Protein AF-A0A351J7L7-F1 (afdb_monomer)

Sequence (108 aa):
EERPIISAVFHNRLRLKRPLESCATVQYALGYHKPKLTYDDLEINSPYNTYRNAGLPPAPIANPGLDSILAALYPAEVDYLYFVAKSDGSHVFTKTYNDHLRAQRNLK

Secondary structure (DSSP, 8-state):
--HHHHHHHHHHHHHTT-----HHHHHHHHSS--SS--HHHHT---TT-TTTS-S--SS-SS---HHHHHHHHS--S----EEEE-TTS-EEEESSHHHHHHHHHHT-

Solvent-accessible surface area (backbone atoms only — not comparable to full-atom values): 6492 Å² total; per-residue (Å²): 131,64,54,22,52,56,32,16,23,50,53,49,26,48,76,68,65,34,49,62,60,42,66,68,36,36,44,48,64,68,76,54,92,66,99,69,85,53,75,73,58,65,65,54,93,48,80,37,19,18,69,80,37,64,51,79,48,92,61,82,86,69,88,76,53,70,69,56,51,50,13,67,77,53,44,42,98,58,80,34,60,42,71,47,79,47,96,87,74,51,70,53,76,23,66,47,71,71,54,41,56,50,52,56,60,77,74,106

Mean predicted aligned error: 2.82 Å

pLDDT: mean 96.06, std 4.12, range [62.5, 98.56]

Nearest PDB structures (foldseek):
  4iiw-assembly1_A-5  TM=9.750E-01  e=2.172E-10  Listeria monocytogenes EGD-e
  4iiw-assembly1_B  TM=9.750E-01  e=2.617E-10  Listeria monocytogenes EGD-e
  2r1f-assembly1_A  TM=9.394E-01  e=2.297E-08  Escherichia coli K-12
  8yoa-assembly1_A  TM=9.140E-01  e=2.760E-07  Mycobacteroides abscessus
  9gc3-assembly1_A  TM=3.335E-01  e=3.062E+00  Saccharomyces cerevisiae

Foldseek 3Di:
DCLLVLLLLQVLCLVVQHQPQDPLLLCLVVVDHDPDDDPVSLVDPDQSNSVVDTDHRPDDSDDDDPVNVVSNVRHDPDQFNDWDAAPVRDIDTDNDPVVVVVVVVVRD

Radius of gyration: 13.99 Å; Cα contacts (8 Å, |Δi|>4): 151; chains: 1; bounding box: 30×33×32 Å

Structure (mmCIF, N/CA/C/O backbone):
data_AF-A0A351J7L7-F1
#
_entry.id   AF-A0A351J7L7-F1
#
loop_
_atom_site.group_PDB
_atom_site.id
_atom_site.type_symbol
_atom_site.label_atom_id
_atom_site.label_alt_id
_atom_site.label_comp_id
_atom_site.label_asym_id
_atom_site.label_entity_id
_atom_site.label_seq_id
_atom_site.pdbx_PDB_ins_code
_atom_site.Cartn_x
_atom_site.Cartn_y
_atom_site.Cartn_z
_atom_site.occupancy
_atom_site.B_iso_or_equiv
_atom_site.auth_seq_id
_atom_site.auth_comp_id
_atom_site.auth_asym_id
_atom_site.auth_atom_id
_atom_site.pdbx_PDB_model_num
ATOM 1 N N . GLU A 1 1 ? 4.258 -7.223 13.086 1.00 85.88 1 GLU A N 1
ATOM 2 C CA . GLU A 1 1 ? 2.990 -6.995 13.811 1.00 85.88 1 GLU A CA 1
ATOM 3 C C . GLU A 1 1 ? 1.940 -6.275 12.967 1.00 85.88 1 GLU A C 1
ATOM 5 O O . GLU A 1 1 ? 0.837 -6.779 12.868 1.00 85.88 1 GLU A O 1
ATOM 10 N N . GLU A 1 2 ? 2.260 -5.182 12.264 1.00 96.75 2 GLU A N 1
ATOM 11 C CA . GLU A 1 2 ? 1.260 -4.412 11.488 1.00 96.75 2 GLU A CA 1
ATOM 12 C C . GLU A 1 2 ? 0.801 -5.049 10.154 1.00 96.75 2 GLU A C 1
ATOM 14 O O . GLU A 1 2 ? -0.142 -4.562 9.529 1.00 96.75 2 GLU A O 1
ATOM 19 N N . ARG A 1 3 ? 1.431 -6.145 9.693 1.00 97.25 3 ARG A N 1
ATOM 20 C CA . ARG A 1 3 ? 1.132 -6.770 8.384 1.00 97.25 3 ARG A CA 1
ATOM 21 C C . ARG A 1 3 ? -0.350 -7.143 8.197 1.00 97.25 3 ARG A C 1
ATOM 23 O O . ARG A 1 3 ? -0.870 -6.826 7.129 1.00 97.25 3 ARG A O 1
ATOM 30 N N . PRO A 1 4 ? -1.060 -7.739 9.179 1.00 98.38 4 PRO A N 1
ATOM 31 C CA . PRO A 1 4 ? -2.492 -8.017 9.041 1.00 98.38 4 PRO A CA 1
ATOM 32 C C . PRO A 1 4 ? -3.344 -6.748 8.883 1.00 98.38 4 PRO A C 1
ATOM 34 O O . PRO A 1 4 ? -4.340 -6.774 8.166 1.00 98.38 4 PRO A O 1
ATOM 37 N N . ILE A 1 5 ? -2.942 -5.624 9.490 1.00 98.44 5 ILE A N 1
ATOM 38 C CA . ILE A 1 5 ? -3.638 -4.330 9.374 1.00 98.44 5 ILE A CA 1
ATOM 39 C C . ILE A 1 5 ?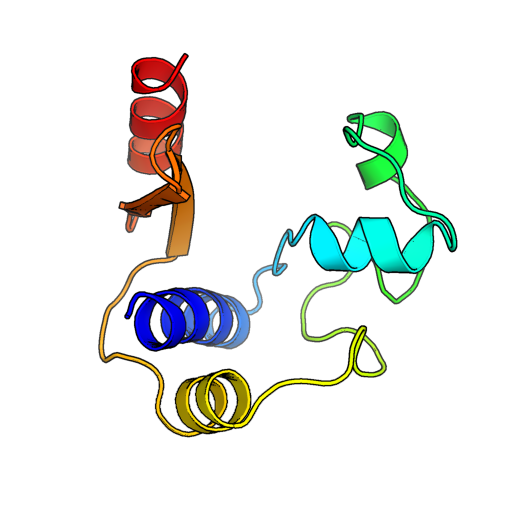 -3.396 -3.714 7.989 1.00 98.44 5 ILE A C 1
ATOM 41 O O . ILE A 1 5 ? -4.332 -3.252 7.341 1.00 98.44 5 ILE A O 1
ATOM 45 N N . 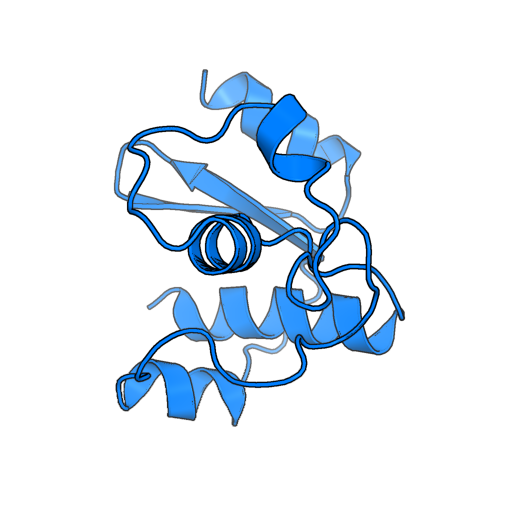ILE A 1 6 ? -2.155 -3.757 7.491 1.00 97.94 6 ILE A N 1
ATOM 46 C CA . ILE A 1 6 ? -1.821 -3.324 6.123 1.00 97.94 6 ILE A CA 1
ATOM 47 C C . ILE A 1 6 ? -2.579 -4.174 5.094 1.00 97.94 6 ILE A C 1
ATOM 49 O O . ILE A 1 6 ? -3.152 -3.634 4.147 1.00 97.94 6 ILE A O 1
ATOM 53 N N . SER A 1 7 ? -2.632 -5.492 5.303 1.00 98.44 7 SER A N 1
ATOM 54 C CA . SER A 1 7 ? -3.425 -6.406 4.477 1.00 98.44 7 SER A CA 1
ATOM 55 C C . SER A 1 7 ? -4.901 -6.002 4.465 1.00 98.44 7 SER A C 1
ATOM 57 O O . SER A 1 7 ? -5.482 -5.822 3.393 1.00 98.44 7 SER A O 1
ATOM 59 N N . ALA A 1 8 ? -5.483 -5.726 5.637 1.00 98.56 8 ALA A N 1
ATOM 60 C CA . ALA A 1 8 ? -6.860 -5.254 5.751 1.00 98.56 8 ALA A CA 1
ATOM 61 C C . ALA A 1 8 ? -7.118 -3.977 4.935 1.00 98.56 8 ALA A C 1
ATOM 63 O O . ALA A 1 8 ? -8.121 -3.902 4.228 1.00 98.56 8 ALA A O 1
ATOM 64 N N . VAL A 1 9 ? -6.195 -3.004 4.940 1.00 98.56 9 VAL A N 1
ATOM 65 C CA . VAL A 1 9 ? -6.319 -1.787 4.115 1.00 98.56 9 VAL A CA 1
ATOM 66 C C . VAL A 1 9 ? -6.435 -2.122 2.626 1.00 98.56 9 VAL A C 1
ATOM 68 O O . VAL A 1 9 ? -7.322 -1.595 1.946 1.00 98.56 9 VAL A O 1
ATOM 71 N N . PHE A 1 10 ? -5.581 -3.008 2.108 1.00 98.38 10 PHE A N 1
ATOM 72 C CA . PHE A 1 10 ? -5.641 -3.403 0.699 1.00 98.38 10 PHE A CA 1
ATOM 73 C C . PHE A 1 10 ? -6.909 -4.201 0.378 1.00 98.38 10 PHE A C 1
ATOM 75 O O . PHE A 1 10 ? -7.575 -3.892 -0.610 1.00 98.38 10 PHE A O 1
ATOM 82 N N . HIS A 1 11 ? -7.313 -5.148 1.229 1.00 98.56 11 HIS A N 1
ATOM 83 C CA . HIS A 1 11 ? -8.571 -5.887 1.065 1.00 98.56 11 HIS A CA 1
ATOM 84 C C . HIS A 1 11 ? -9.792 -4.955 1.062 1.00 98.56 11 HIS A C 1
ATOM 86 O O . HIS A 1 11 ? -10.668 -5.071 0.201 1.00 98.56 11 HIS A O 1
ATOM 92 N N . ASN A 1 12 ? -9.834 -3.984 1.976 1.00 98.44 12 ASN A N 1
ATOM 93 C CA . ASN A 1 12 ? -10.907 -2.997 2.049 1.00 98.44 12 ASN A CA 1
ATOM 94 C C . ASN A 1 12 ? -10.975 -2.141 0.779 1.00 98.44 12 ASN A C 1
ATOM 96 O O . ASN A 1 12 ? -12.061 -1.926 0.239 1.00 98.44 12 ASN A O 1
ATOM 100 N N . ARG A 1 13 ? -9.826 -1.683 0.265 1.00 98.25 13 ARG A N 1
ATOM 101 C CA . ARG A 1 13 ? -9.761 -0.932 -0.998 1.00 98.25 13 ARG A CA 1
ATOM 102 C C . ARG A 1 13 ? -10.217 -1.767 -2.191 1.00 98.25 13 ARG A C 1
ATOM 104 O O . ARG A 1 13 ? -11.021 -1.274 -2.981 1.00 98.25 13 ARG A O 1
ATOM 111 N N . LEU A 1 14 ? -9.778 -3.025 -2.285 1.00 98.12 14 LEU A N 1
ATOM 112 C CA . LEU A 1 14 ? -10.200 -3.957 -3.336 1.00 98.12 14 LEU A CA 1
ATOM 113 C C . LEU A 1 14 ? -11.717 -4.168 -3.325 1.00 98.12 14 LEU A C 1
ATOM 115 O O . LEU A 1 14 ? -12.356 -4.054 -4.370 1.00 98.12 14 LEU A O 1
ATOM 119 N N . ARG A 1 15 ? -12.311 -4.393 -2.146 1.00 97.75 15 ARG A N 1
ATOM 120 C CA . ARG A 1 15 ? -13.768 -4.543 -1.987 1.00 97.75 15 ARG A CA 1
ATOM 121 C C . ARG A 1 15 ? -14.535 -3.306 -2.463 1.00 97.75 15 ARG A C 1
ATOM 123 O O . ARG A 1 15 ? -15.610 -3.436 -3.039 1.00 97.75 15 ARG A O 1
ATOM 130 N N . LEU A 1 16 ? -13.968 -2.117 -2.262 1.00 96.94 16 LEU A N 1
ATOM 131 C CA . LEU A 1 16 ? -14.529 -0.843 -2.720 1.00 96.94 16 LEU A CA 1
ATOM 132 C C . LEU A 1 16 ? -14.149 -0.480 -4.167 1.00 96.94 16 LEU A C 1
ATOM 134 O O . LEU A 1 16 ? -14.459 0.625 -4.606 1.00 96.94 16 LEU A O 1
ATOM 138 N N . LYS A 1 17 ? -13.464 -1.369 -4.905 1.00 96.12 17 LYS A N 1
ATOM 139 C CA . LYS A 1 17 ? -12.936 -1.115 -6.259 1.00 96.12 17 LYS A CA 1
ATOM 140 C C . LYS A 1 17 ? -12.076 0.155 -6.347 1.00 96.12 17 LYS A C 1
ATOM 142 O O . LYS A 1 17 ? -12.053 0.830 -7.373 1.00 96.12 17 LYS A O 1
ATOM 147 N N . ARG A 1 18 ? -11.367 0.491 -5.266 1.00 95.31 18 ARG A N 1
ATOM 148 C CA . ARG A 1 18 ? -10.443 1.630 -5.224 1.00 95.31 18 ARG A CA 1
ATOM 149 C C . ARG A 1 18 ? -9.031 1.197 -5.633 1.00 95.31 18 ARG A C 1
ATOM 151 O O . ARG A 1 18 ? -8.634 0.077 -5.303 1.00 95.31 18 ARG A O 1
ATOM 158 N N . PRO A 1 19 ? -8.255 2.070 -6.299 1.00 97.12 19 PRO A N 1
ATOM 159 C CA . PRO A 1 19 ? -6.838 1.822 -6.549 1.00 97.12 19 PRO A CA 1
ATOM 160 C C . PRO A 1 19 ? -6.059 1.581 -5.245 1.00 97.12 19 PRO A C 1
ATOM 162 O O . PRO A 1 19 ? -6.393 2.129 -4.186 1.00 97.12 19 PRO A O 1
ATOM 165 N N . LEU A 1 20 ? -5.023 0.739 -5.307 1.00 97.88 20 LEU A N 1
ATOM 166 C CA . LEU A 1 20 ? -4.218 0.404 -4.125 1.00 97.88 20 LEU A CA 1
ATOM 167 C C . LEU A 1 20 ? -3.216 1.502 -3.775 1.00 97.88 20 LEU A C 1
ATOM 169 O O . LEU A 1 20 ? -2.865 1.616 -2.605 1.00 97.88 20 LEU A O 1
ATOM 173 N N . GLU A 1 21 ? -2.798 2.303 -4.762 1.00 97.06 21 GLU A N 1
ATOM 174 C CA . GLU A 1 21 ? -1.900 3.456 -4.589 1.00 97.06 21 GLU A CA 1
ATOM 175 C C . GLU A 1 21 ? -0.606 3.082 -3.845 1.00 97.06 21 GLU A C 1
ATOM 177 O O . GLU A 1 21 ? -0.132 3.787 -2.956 1.00 97.06 21 GLU A O 1
ATOM 182 N N . SER A 1 22 ? -0.028 1.926 -4.184 1.00 96.62 22 SER A N 1
ATOM 183 C CA . SER A 1 22 ? 1.165 1.419 -3.510 1.00 96.62 22 SER 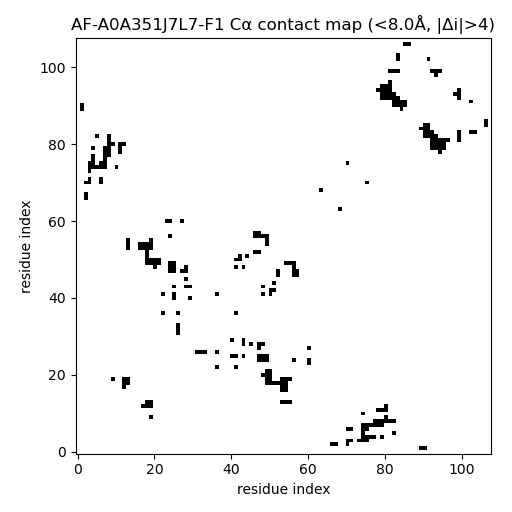A CA 1
ATOM 184 C C . SER A 1 22 ? 2.435 1.818 -4.257 1.00 96.62 22 SER A C 1
ATOM 186 O O . SER A 1 22 ? 2.706 1.338 -5.363 1.00 96.62 22 SER A O 1
ATOM 188 N N . CYS A 1 23 ? 3.271 2.632 -3.608 1.00 94.81 23 CYS A N 1
ATOM 189 C CA . CYS A 1 23 ? 4.599 3.019 -4.096 1.00 94.81 23 CYS A CA 1
ATOM 190 C C . CYS A 1 23 ? 5.481 1.813 -4.454 1.00 94.81 23 CYS A C 1
ATOM 192 O O . CYS A 1 23 ? 6.257 1.885 -5.401 1.00 94.81 23 CYS A O 1
ATOM 194 N N . ALA A 1 24 ? 5.336 0.681 -3.754 1.00 95.50 24 ALA A N 1
ATOM 195 C CA . ALA A 1 24 ? 6.113 -0.528 -4.039 1.00 95.50 24 ALA A CA 1
ATOM 196 C C . ALA A 1 24 ? 5.842 -1.076 -5.452 1.00 95.50 24 ALA A C 1
ATOM 198 O O . ALA A 1 24 ? 6.746 -1.581 -6.112 1.00 95.50 24 ALA A O 1
ATOM 199 N N . THR A 1 25 ? 4.610 -0.928 -5.944 1.00 97.81 25 THR A N 1
ATOM 200 C CA . THR A 1 25 ? 4.235 -1.383 -7.292 1.00 97.81 25 THR A CA 1
ATOM 201 C C . THR A 1 25 ? 4.785 -0.468 -8.389 1.00 97.81 25 THR A C 1
ATOM 203 O O . THR A 1 25 ? 5.219 -0.952 -9.431 1.00 97.81 25 THR A O 1
ATOM 206 N N . VAL A 1 26 ? 4.870 0.841 -8.120 1.00 97.88 26 VAL A N 1
ATOM 207 C CA . VAL A 1 26 ? 5.544 1.817 -8.995 1.00 97.88 26 VAL A CA 1
ATOM 208 C C . VAL A 1 26 ? 7.052 1.566 -9.012 1.00 97.88 26 VAL A C 1
ATOM 210 O O . VAL A 1 26 ? 7.653 1.524 -10.080 1.00 97.88 26 VAL A O 1
ATOM 213 N N . GLN A 1 27 ? 7.657 1.313 -7.848 1.00 97.19 27 GLN A N 1
ATOM 214 C CA . GLN A 1 27 ? 9.076 0.973 -7.744 1.00 97.19 27 GLN A CA 1
ATOM 215 C C . GLN A 1 27 ? 9.430 -0.268 -8.571 1.00 97.19 27 GLN A C 1
ATOM 217 O O . GLN A 1 27 ? 10.454 -0.282 -9.248 1.00 97.19 27 GLN A O 1
ATOM 222 N N . TYR A 1 28 ? 8.570 -1.289 -8.540 1.00 97.50 28 TYR A N 1
ATOM 223 C CA . TYR A 1 28 ? 8.717 -2.472 -9.382 1.00 97.50 28 TYR A CA 1
ATOM 224 C C . TYR A 1 28 ? 8.592 -2.129 -10.871 1.00 97.50 28 TYR A C 1
ATOM 226 O O . TYR A 1 28 ? 9.419 -2.558 -11.671 1.00 97.50 28 TYR A O 1
ATOM 234 N N . ALA A 1 29 ? 7.604 -1.307 -11.239 1.00 97.44 29 ALA A N 1
ATOM 235 C CA . ALA A 1 29 ? 7.393 -0.876 -12.619 1.00 97.44 29 ALA A CA 1
ATOM 236 C C . ALA A 1 29 ? 8.580 -0.091 -13.208 1.00 97.44 29 ALA A C 1
ATOM 238 O O . ALA A 1 29 ? 8.803 -0.165 -14.413 1.00 97.44 29 ALA A O 1
ATOM 239 N N . LEU A 1 30 ? 9.345 0.632 -12.380 1.00 97.00 30 LEU A N 1
ATOM 240 C CA . LEU A 1 30 ? 10.556 1.341 -12.810 1.00 97.00 30 LEU A CA 1
ATOM 241 C C . LEU A 1 30 ? 11.718 0.397 -13.161 1.00 97.00 30 LEU A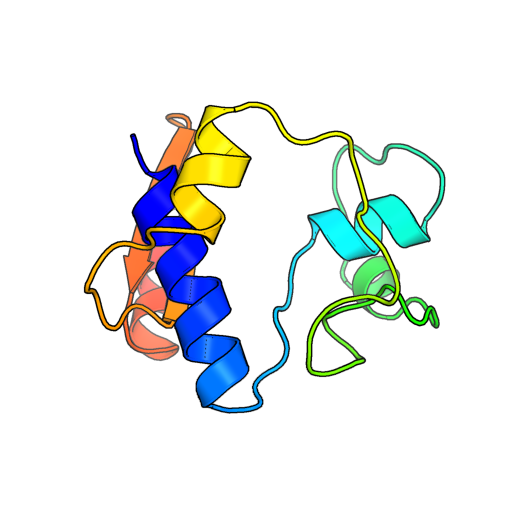 C 1
ATOM 243 O O . LEU A 1 30 ? 12.602 0.786 -13.917 1.00 97.00 30 LEU A O 1
ATOM 247 N N . GLY A 1 31 ? 11.751 -0.824 -12.617 1.00 95.31 31 GLY A N 1
ATOM 248 C CA . GLY A 1 31 ? 12.791 -1.820 -12.911 1.00 95.31 31 GLY A CA 1
ATOM 249 C C . GLY A 1 31 ? 14.160 -1.575 -12.256 1.00 95.31 31 GLY A C 1
ATOM 250 O O . GLY A 1 31 ? 15.065 -2.389 -12.414 1.00 95.31 31 GLY A O 1
ATOM 251 N N . TYR A 1 32 ? 14.328 -0.497 -11.490 1.00 93.75 32 TYR A N 1
ATOM 252 C CA . TYR A 1 32 ? 15.517 -0.223 -10.673 1.00 93.75 32 TYR A CA 1
ATOM 253 C C . TYR A 1 32 ? 15.098 0.327 -9.311 1.00 93.75 32 TYR A C 1
ATOM 255 O O . TYR A 1 32 ? 13.970 0.787 -9.158 1.00 93.75 32 TYR A O 1
ATOM 263 N N . HIS A 1 33 ? 15.984 0.290 -8.312 1.00 92.62 33 HIS A N 1
ATOM 264 C CA . HIS A 1 33 ? 15.698 0.853 -6.992 1.00 92.62 33 HIS A CA 1
ATOM 265 C C . HIS A 1 33 ? 15.984 2.360 -6.959 1.00 92.62 33 HIS A C 1
ATOM 267 O O . HIS A 1 33 ? 17.103 2.795 -7.228 1.00 92.62 33 HIS A O 1
ATOM 273 N N . LYS A 1 34 ? 14.976 3.153 -6.591 1.00 94.00 34 LYS A N 1
ATOM 274 C CA . LYS A 1 34 ? 15.065 4.603 -6.418 1.00 94.00 34 LYS A CA 1
ATOM 275 C C . LYS A 1 34 ? 14.839 4.917 -4.933 1.00 94.00 34 LYS A C 1
ATOM 277 O O . LYS A 1 34 ? 13.805 4.524 -4.404 1.00 94.00 34 LYS A O 1
ATOM 282 N N . PRO A 1 35 ? 15.745 5.644 -4.252 1.00 90.94 35 PRO A N 1
ATOM 283 C CA . PRO A 1 35 ? 15.594 5.930 -2.820 1.00 90.94 35 PRO A CA 1
ATOM 284 C C . PRO A 1 35 ? 14.322 6.712 -2.475 1.00 90.94 35 PRO A C 1
ATOM 286 O O . PRO A 1 35 ? 13.782 6.593 -1.378 1.00 90.94 35 PRO A O 1
ATOM 289 N N . LYS A 1 36 ? 13.852 7.543 -3.411 1.00 92.00 36 LYS A N 1
ATOM 290 C CA . LYS A 1 36 ? 12.653 8.361 -3.258 1.00 92.00 36 LYS A CA 1
ATOM 291 C C . LYS A 1 36 ? 11.926 8.471 -4.590 1.00 92.00 36 LYS A C 1
ATOM 293 O O . LYS A 1 36 ? 12.507 8.942 -5.569 1.00 92.00 36 LYS A O 1
ATOM 298 N N . LEU A 1 37 ? 10.656 8.078 -4.597 1.00 93.44 37 LEU A N 1
ATOM 299 C CA . LEU A 1 37 ? 9.766 8.299 -5.731 1.00 93.44 37 LEU A CA 1
ATOM 300 C C . LEU A 1 37 ? 9.314 9.765 -5.782 1.00 93.44 37 LEU A C 1
ATOM 302 O O . LEU A 1 37 ? 9.052 10.387 -4.747 1.00 93.44 37 LEU A O 1
ATOM 306 N N . THR A 1 38 ? 9.247 10.314 -6.988 1.00 95.44 38 THR A N 1
ATOM 307 C CA . THR A 1 38 ? 8.688 11.634 -7.302 1.00 95.44 38 THR A CA 1
ATOM 308 C C . THR A 1 38 ? 7.244 11.494 -7.778 1.00 95.44 38 THR A C 1
ATOM 310 O O . THR A 1 38 ? 6.785 10.389 -8.058 1.00 95.44 38 THR A O 1
ATOM 313 N N . TYR A 1 39 ? 6.517 12.611 -7.879 1.00 94.38 39 TYR A N 1
ATOM 314 C CA . TYR A 1 39 ? 5.164 12.599 -8.446 1.00 94.38 39 TYR A CA 1
ATOM 315 C C . TYR A 1 39 ? 5.161 12.113 -9.899 1.00 94.38 39 TYR A C 1
ATOM 317 O O . TYR A 1 39 ? 4.331 11.279 -10.239 1.00 94.38 39 TYR A O 1
ATOM 325 N N . ASP A 1 40 ? 6.150 12.520 -10.697 1.00 95.88 40 ASP A N 1
ATOM 326 C CA . ASP A 1 40 ? 6.300 12.065 -12.085 1.00 95.88 40 ASP A CA 1
ATOM 327 C C . ASP A 1 40 ? 6.464 10.538 -12.190 1.00 95.88 40 ASP A C 1
ATOM 329 O O . ASP A 1 40 ? 5.926 9.916 -13.103 1.00 95.88 40 ASP A O 1
ATOM 333 N N . ASP A 1 41 ? 7.146 9.896 -11.228 1.00 96.06 41 ASP A N 1
ATOM 334 C CA . ASP A 1 41 ? 7.271 8.432 -11.226 1.00 96.06 41 ASP A CA 1
ATOM 335 C C . ASP A 1 41 ? 5.903 7.749 -11.043 1.00 96.06 41 ASP A C 1
ATOM 337 O O . ASP A 1 41 ? 5.670 6.671 -11.591 1.00 96.06 41 ASP A O 1
ATOM 341 N N . LEU A 1 42 ? 4.981 8.366 -10.288 1.00 96.19 42 LEU A N 1
ATOM 342 C CA . LEU A 1 42 ? 3.636 7.825 -10.054 1.00 96.19 42 LEU A CA 1
ATOM 343 C C . LEU A 1 42 ? 2.783 7.822 -11.328 1.00 96.19 42 LEU A C 1
ATOM 345 O O . LEU A 1 42 ? 1.771 7.121 -11.389 1.00 96.19 42 LEU A O 1
ATOM 349 N N . GLU A 1 43 ? 3.191 8.559 -12.360 1.00 96.31 43 GLU A N 1
ATOM 350 C CA . GLU A 1 43 ? 2.491 8.634 -13.638 1.00 96.31 43 GLU A CA 1
ATOM 351 C C . GLU A 1 43 ? 2.947 7.570 -14.644 1.00 96.31 43 GLU A C 1
ATOM 353 O O . GLU A 1 43 ? 2.353 7.469 -15.721 1.00 96.31 43 GLU A O 1
ATOM 358 N N . ILE A 1 44 ? 3.932 6.724 -14.308 1.00 96.56 44 ILE A N 1
ATOM 359 C CA . ILE A 1 44 ? 4.452 5.698 -15.221 1.00 96.56 44 ILE A CA 1
ATOM 360 C C . ILE A 1 44 ? 3.334 4.838 -15.828 1.00 96.56 44 ILE A C 1
ATOM 362 O O . ILE A 1 44 ? 2.467 4.304 -15.126 1.00 96.56 44 ILE A O 1
ATOM 366 N N . ASN A 1 45 ? 3.355 4.684 -17.153 1.00 97.12 45 ASN A N 1
ATOM 367 C CA . ASN A 1 45 ? 2.401 3.837 -17.855 1.00 97.12 45 ASN A CA 1
ATOM 368 C C . ASN A 1 45 ? 2.843 2.368 -17.785 1.00 97.12 45 ASN A C 1
ATOM 370 O O . ASN A 1 45 ? 3.670 1.916 -18.571 1.00 97.12 45 ASN A O 1
ATOM 374 N N . SER A 1 46 ? 2.307 1.633 -16.814 1.00 97.81 46 SER A N 1
ATOM 375 C CA . SER A 1 46 ? 2.591 0.213 -16.604 1.00 97.81 46 SER A CA 1
ATOM 376 C C . SER A 1 46 ? 1.367 -0.477 -16.006 1.00 97.81 46 SER A C 1
ATOM 378 O O . SER A 1 46 ? 0.705 0.125 -15.154 1.00 97.81 46 SER A O 1
ATOM 380 N N . PRO A 1 47 ? 1.074 -1.742 -16.365 1.00 97.81 47 PRO A N 1
ATOM 381 C CA . PRO A 1 47 ? -0.012 -2.494 -15.737 1.00 97.81 47 PRO A CA 1
ATOM 382 C C . PRO A 1 47 ? 0.242 -2.763 -14.241 1.00 97.81 47 PRO A C 1
ATOM 384 O O . PRO A 1 47 ? -0.693 -3.059 -13.505 1.00 97.81 47 PRO A O 1
ATOM 387 N N . TYR A 1 48 ? 1.484 -2.612 -13.766 1.00 98.31 48 TYR A N 1
ATOM 388 C CA . TYR A 1 48 ? 1.823 -2.696 -12.343 1.00 98.31 48 TYR A CA 1
ATOM 389 C C . TYR A 1 48 ? 1.525 -1.406 -11.573 1.00 98.31 48 TYR A C 1
ATOM 391 O O . TYR A 1 48 ? 1.523 -1.426 -10.348 1.00 98.31 48 TYR A O 1
ATOM 399 N N . ASN A 1 49 ? 1.267 -0.280 -12.243 1.00 98.31 49 ASN A N 1
ATOM 400 C CA . ASN A 1 49 ? 1.020 0.980 -11.554 1.00 98.31 49 ASN A CA 1
ATOM 401 C C . ASN A 1 49 ? -0.375 0.987 -10.904 1.00 98.31 49 ASN A C 1
ATOM 403 O O . ASN A 1 49 ? -1.379 1.269 -11.562 1.00 98.31 49 ASN A O 1
ATOM 407 N N . THR A 1 50 ? -0.426 0.722 -9.597 1.00 98.19 50 THR A N 1
ATOM 408 C CA . THR A 1 50 ? -1.678 0.691 -8.818 1.00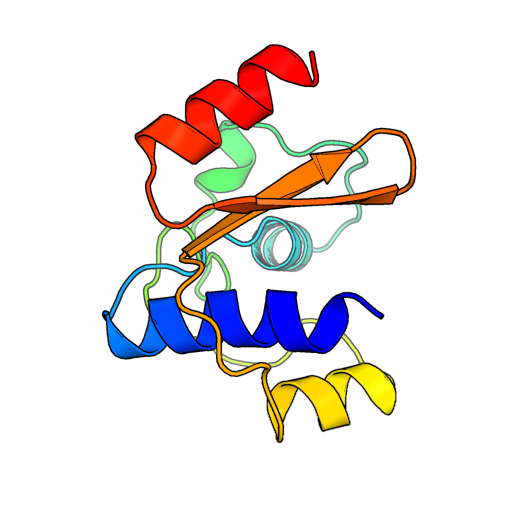 98.19 50 THR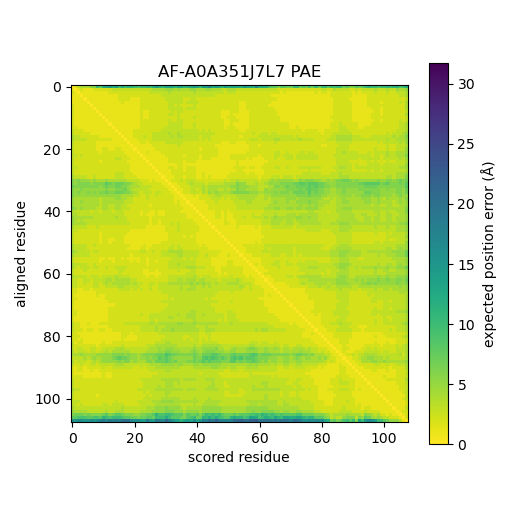 A CA 1
ATOM 409 C C . THR A 1 50 ? -2.233 2.069 -8.440 1.00 98.19 50 THR A C 1
ATOM 411 O O . THR A 1 50 ? -3.246 2.136 -7.744 1.00 98.19 50 THR A O 1
ATOM 414 N N . TYR A 1 51 ? -1.608 3.165 -8.890 1.00 97.31 51 TYR A N 1
ATOM 415 C CA . TYR A 1 51 ? -2.236 4.494 -8.909 1.00 97.31 51 TYR A CA 1
ATOM 416 C C . TYR A 1 51 ? -3.139 4.669 -10.133 1.00 97.31 51 TYR A C 1
ATOM 418 O O . TYR A 1 51 ? -4.168 5.333 -10.052 1.00 97.31 51 TYR A O 1
ATOM 426 N N . ARG A 1 52 ? -2.766 4.061 -11.268 1.00 96.44 52 ARG A N 1
ATOM 427 C CA . ARG A 1 52 ? -3.481 4.199 -12.548 1.00 96.44 52 ARG A CA 1
ATOM 428 C C . ARG A 1 52 ? -4.457 3.058 -12.821 1.00 96.44 52 ARG A C 1
ATOM 430 O O . ARG A 1 52 ? -5.475 3.276 -13.469 1.00 96.44 52 ARG A O 1
ATOM 437 N N . ASN A 1 53 ? -4.158 1.860 -12.324 1.00 96.44 53 ASN A N 1
ATOM 438 C CA . ASN A 1 53 ? -4.965 0.663 -12.537 1.00 96.44 53 ASN A CA 1
ATOM 439 C C . ASN A 1 53 ? -5.589 0.213 -11.211 1.00 96.44 53 ASN A C 1
ATOM 441 O O . ASN A 1 53 ? -4.883 -0.011 -10.226 1.00 96.44 53 ASN A O 1
ATOM 445 N N . ALA A 1 54 ? -6.917 0.086 -11.178 1.00 95.50 54 ALA A N 1
ATOM 446 C CA . ALA A 1 54 ? -7.621 -0.454 -10.020 1.00 95.50 54 ALA A CA 1
ATOM 447 C C . ALA A 1 54 ? -7.475 -1.983 -9.952 1.00 95.50 54 ALA A C 1
ATOM 449 O O . ALA A 1 54 ? -7.435 -2.655 -10.981 1.00 95.50 54 ALA A O 1
ATOM 450 N N . GLY A 1 55 ? -7.458 -2.532 -8.736 1.00 96.62 55 GLY A N 1
ATOM 451 C CA . GLY A 1 55 ? -7.259 -3.964 -8.508 1.00 96.62 55 GLY A CA 1
ATOM 452 C C . GLY A 1 55 ? -5.808 -4.332 -8.191 1.00 96.62 55 GLY A C 1
ATOM 453 O O . GLY A 1 55 ? -4.990 -3.479 -7.844 1.00 96.62 55 GLY A O 1
ATOM 454 N N . LEU A 1 56 ? -5.516 -5.630 -8.258 1.00 97.94 56 LEU A N 1
ATOM 455 C CA . LEU A 1 56 ? -4.166 -6.162 -8.078 1.00 97.94 56 LEU A CA 1
ATOM 456 C C . LEU A 1 56 ? -3.341 -5.991 -9.366 1.00 97.94 56 LEU A C 1
ATOM 458 O O . LEU A 1 56 ? -3.912 -6.038 -10.458 1.00 97.94 56 LEU A O 1
ATOM 462 N N . PRO A 1 57 ? -2.008 -5.836 -9.262 1.00 97.81 57 PRO A N 1
ATOM 463 C CA . PRO A 1 57 ? -1.135 -5.916 -10.429 1.00 97.81 57 PRO A CA 1
ATOM 464 C C . PRO A 1 57 ? -1.194 -7.319 -11.074 1.00 97.81 57 PRO A C 1
ATOM 466 O O . PRO A 1 57 ? -1.607 -8.275 -10.411 1.00 97.81 57 PRO A O 1
ATOM 469 N N . PRO A 1 58 ? -0.737 -7.483 -12.334 1.00 97.75 58 PRO A N 1
ATOM 470 C CA . PRO A 1 58 ? -0.836 -8.755 -13.063 1.00 97.75 58 PRO A CA 1
ATOM 471 C C . PRO A 1 58 ? -0.116 -9.935 -12.400 1.00 97.75 58 PRO A C 1
ATOM 473 O O . PRO A 1 58 ? -0.495 -11.083 -12.613 1.00 97.75 58 PRO A O 1
ATOM 476 N N . ALA A 1 59 ? 0.933 -9.661 -11.620 1.00 97.25 59 ALA A N 1
ATOM 477 C CA . ALA A 1 59 ? 1.697 -10.664 -10.889 1.00 97.25 59 ALA A CA 1
ATOM 478 C C . ALA A 1 59 ? 2.328 -10.056 -9.618 1.00 97.25 59 ALA A C 1
ATOM 480 O O . ALA A 1 59 ? 2.350 -8.827 -9.467 1.00 97.25 59 ALA A O 1
ATOM 481 N N . PRO A 1 60 ? 2.865 -10.886 -8.704 1.00 97.19 60 PRO A N 1
ATOM 482 C CA . PRO A 1 60 ? 3.615 -10.408 -7.546 1.00 97.19 60 PRO A CA 1
ATOM 483 C C . PRO A 1 60 ? 4.817 -9.538 -7.938 1.00 97.19 60 PRO A C 1
ATOM 485 O O . PRO A 1 60 ? 5.453 -9.758 -8.965 1.00 97.19 60 PRO A O 1
ATOM 488 N N . ILE A 1 61 ? 5.152 -8.575 -7.077 1.00 97.44 61 ILE A N 1
ATOM 489 C CA . ILE A 1 61 ? 6.296 -7.662 -7.263 1.00 97.44 61 ILE A CA 1
ATOM 490 C C . ILE A 1 61 ? 7.556 -8.090 -6.491 1.00 97.44 61 ILE A C 1
ATOM 492 O O . ILE A 1 61 ? 8.604 -7.463 -6.609 1.00 97.44 61 ILE A O 1
ATOM 496 N N . ALA A 1 62 ? 7.450 -9.119 -5.649 1.00 96.25 62 ALA A N 1
ATOM 497 C CA . ALA A 1 62 ? 8.532 -9.633 -4.815 1.00 96.25 62 ALA A CA 1
ATOM 498 C C . ALA A 1 62 ? 8.204 -11.052 -4.326 1.00 96.25 62 ALA A C 1
ATOM 500 O O . ALA A 1 62 ? 7.072 -11.519 -4.471 1.00 96.25 62 ALA A O 1
ATOM 501 N N . ASN A 1 63 ? 9.179 -11.695 -3.681 1.00 97.19 63 ASN A N 1
ATOM 502 C CA . ASN A 1 63 ? 8.991 -12.966 -2.985 1.00 97.19 63 ASN A CA 1
ATOM 503 C C . ASN A 1 63 ? 8.503 -12.699 -1.548 1.00 97.19 63 ASN A C 1
ATOM 505 O O . ASN A 1 63 ? 9.261 -12.134 -0.754 1.00 97.19 63 ASN A O 1
ATOM 509 N N . PRO A 1 64 ? 7.255 -13.052 -1.185 1.00 96.44 64 PRO A N 1
ATOM 510 C CA . PRO A 1 64 ? 6.739 -12.797 0.154 1.00 96.44 64 PRO A CA 1
ATOM 511 C C . PRO A 1 64 ? 7.295 -13.803 1.170 1.00 96.44 64 PRO A C 1
ATOM 513 O O . PRO A 1 64 ? 7.392 -14.997 0.897 1.00 96.44 64 PRO A O 1
ATOM 516 N N . GLY A 1 65 ? 7.606 -13.326 2.376 1.00 97.44 65 GLY A N 1
ATOM 517 C CA . GLY A 1 65 ? 7.847 -14.200 3.527 1.00 97.44 65 GLY A CA 1
ATOM 518 C C . GLY A 1 65 ? 6.548 -14.797 4.080 1.00 97.44 65 GLY A C 1
ATOM 519 O O . GLY A 1 65 ? 5.456 -14.296 3.792 1.00 97.44 65 GLY A O 1
ATOM 520 N N . LEU A 1 66 ? 6.671 -15.825 4.927 1.00 97.81 66 LEU A N 1
ATOM 521 C CA . LEU A 1 66 ? 5.534 -16.540 5.524 1.00 97.81 66 LEU A CA 1
ATOM 522 C C . LEU A 1 66 ? 4.538 -15.594 6.212 1.00 97.81 66 LEU A C 1
ATOM 524 O O . LEU A 1 66 ? 3.341 -15.686 5.965 1.00 97.81 66 LEU A O 1
ATOM 528 N N . ASP A 1 67 ? 5.023 -14.629 6.993 1.00 97.50 67 ASP A N 1
ATOM 529 C CA . ASP A 1 67 ? 4.160 -13.665 7.686 1.00 97.50 67 ASP A CA 1
ATOM 530 C C . ASP A 1 67 ? 3.302 -12.824 6.729 1.00 97.50 67 ASP A C 1
ATOM 532 O O . ASP A 1 67 ? 2.175 -12.462 7.059 1.00 97.50 67 ASP A O 1
ATOM 536 N N . SER A 1 68 ? 3.832 -12.479 5.550 1.00 97.69 68 SER A N 1
ATOM 537 C CA . SER A 1 68 ? 3.088 -11.718 4.540 1.00 97.69 68 SER A CA 1
ATOM 538 C C . SER A 1 68 ? 2.036 -12.587 3.857 1.00 97.69 68 SER A C 1
ATOM 540 O O . SER A 1 68 ? 0.946 -12.101 3.567 1.00 97.69 68 SER A O 1
ATOM 542 N N . ILE A 1 69 ? 2.337 -13.872 3.641 1.00 98.06 69 ILE A N 1
ATOM 543 C CA . ILE A 1 69 ? 1.372 -14.851 3.125 1.00 98.06 69 ILE A CA 1
ATOM 544 C C . ILE A 1 69 ? 0.234 -15.034 4.133 1.00 98.06 69 ILE A C 1
ATOM 546 O O . ILE A 1 69 ? -0.933 -14.925 3.767 1.00 98.06 69 ILE A O 1
ATOM 550 N N . LEU A 1 70 ? 0.562 -15.243 5.411 1.00 98.44 70 LEU A N 1
ATOM 551 C CA . LEU A 1 70 ? -0.432 -15.381 6.475 1.00 98.44 70 LEU A CA 1
ATOM 552 C C . LEU A 1 70 ? -1.292 -14.122 6.613 1.00 98.44 70 LEU A C 1
ATOM 554 O O . LEU A 1 70 ? -2.505 -14.240 6.719 1.00 98.44 70 LEU A O 1
ATOM 558 N N . ALA A 1 71 ? -0.700 -12.928 6.543 1.00 98.50 71 ALA A N 1
ATOM 559 C CA . ALA A 1 71 ? -1.456 -11.677 6.581 1.00 98.50 71 ALA A CA 1
ATOM 560 C C . ALA A 1 71 ? -2.393 -11.502 5.373 1.00 98.50 71 ALA A C 1
ATOM 562 O O . ALA A 1 71 ? -3.466 -10.922 5.521 1.00 98.50 71 ALA A O 1
ATOM 563 N N . ALA A 1 72 ? -2.008 -11.982 4.186 1.00 98.00 72 ALA A N 1
ATOM 564 C CA . ALA A 1 72 ? -2.868 -11.962 3.002 1.00 98.00 72 ALA A CA 1
ATOM 565 C C . ALA A 1 72 ? -4.050 -12.943 3.119 1.00 98.00 72 ALA A C 1
ATOM 567 O O . ALA A 1 72 ? -5.149 -12.637 2.667 1.00 98.00 72 ALA A O 1
ATOM 568 N N . LEU A 1 73 ? -3.838 -14.108 3.743 1.00 98.12 73 LEU A N 1
ATOM 569 C CA . LEU A 1 73 ? -4.901 -15.088 4.002 1.00 98.12 73 LEU A CA 1
ATOM 570 C C . LEU A 1 73 ? -5.831 -14.651 5.143 1.00 98.12 73 LEU A C 1
ATOM 572 O O . LEU A 1 73 ? -7.040 -14.856 5.065 1.00 98.12 73 LEU A O 1
ATOM 576 N N . TYR A 1 74 ? -5.262 -14.041 6.183 1.00 98.19 74 TYR A N 1
ATOM 577 C CA . TYR A 1 74 ? -5.938 -13.676 7.426 1.00 98.19 74 TYR A CA 1
ATOM 578 C C . TYR A 1 74 ? -5.696 -12.190 7.754 1.00 98.19 74 TYR A C 1
ATOM 580 O O . TYR A 1 74 ? -4.912 -11.865 8.654 1.00 98.19 74 TYR A O 1
ATOM 588 N N . PRO A 1 75 ? -6.318 -11.258 7.005 1.00 98.31 75 PRO A N 1
ATOM 589 C CA . PRO A 1 75 ? -6.234 -9.834 7.314 1.00 98.31 75 PRO A CA 1
ATOM 590 C C . PRO A 1 75 ? -6.910 -9.521 8.655 1.00 98.31 75 PRO A C 1
ATOM 592 O O . PRO A 1 75 ? -7.819 -10.224 9.090 1.00 98.31 75 PRO A O 1
ATOM 595 N N . ALA A 1 76 ? -6.496 -8.429 9.300 1.00 98.44 76 ALA A N 1
ATOM 596 C CA . ALA A 1 76 ? -7.167 -7.946 10.505 1.00 98.44 76 ALA A CA 1
ATOM 597 C C . ALA A 1 76 ? -8.599 -7.463 10.198 1.00 98.44 76 ALA A C 1
ATOM 599 O O . ALA A 1 76 ? -8.858 -6.872 9.148 1.00 98.44 76 ALA A O 1
ATOM 600 N N . GLU A 1 77 ? -9.521 -7.638 11.143 1.00 97.88 77 GLU A N 1
ATOM 601 C CA . GLU A 1 77 ? -10.905 -7.161 11.027 1.00 97.88 77 GLU A CA 1
ATOM 602 C C . GLU A 1 77 ? -11.011 -5.674 11.402 1.00 97.88 77 GLU A C 1
ATOM 604 O O . GLU A 1 77 ? -11.416 -5.300 12.500 1.00 97.88 77 GLU A O 1
ATOM 609 N N . VAL A 1 78 ? -10.585 -4.803 10.486 1.00 98.19 78 VAL A N 1
ATOM 610 C CA . VAL A 1 78 ? -10.569 -3.343 10.671 1.00 98.19 78 VAL A CA 1
ATOM 611 C C . VAL A 1 78 ? -10.990 -2.617 9.396 1.00 98.19 78 VAL A C 1
ATOM 613 O O . VAL A 1 78 ? -10.703 -3.076 8.295 1.00 98.19 78 VAL A O 1
ATOM 616 N N . ASP A 1 79 ? -11.593 -1.432 9.524 1.00 97.50 79 ASP A N 1
ATOM 617 C CA . ASP A 1 79 ? -12.114 -0.653 8.378 1.00 97.50 79 ASP A CA 1
ATOM 618 C C . ASP A 1 79 ? -11.154 0.434 7.870 1.00 97.50 79 ASP A C 1
ATOM 620 O O . ASP A 1 79 ? -11.577 1.453 7.314 1.00 97.50 79 ASP A O 1
ATOM 624 N N . TYR A 1 80 ? -9.854 0.298 8.122 1.00 98.56 80 TYR A N 1
ATOM 625 C CA . TYR A 1 80 ? -8.892 1.291 7.653 1.00 98.56 80 TYR A CA 1
ATOM 626 C C . TYR A 1 80 ? -8.794 1.282 6.125 1.00 98.56 80 TYR A C 1
ATOM 628 O O . TYR A 1 80 ? -8.874 0.234 5.481 1.00 98.56 80 TYR A O 1
ATOM 636 N N . LEU A 1 81 ? -8.599 2.469 5.550 1.00 98.12 81 LEU A N 1
ATOM 637 C CA . LEU A 1 81 ? -8.430 2.676 4.107 1.00 98.12 81 LEU A CA 1
ATOM 638 C C . LEU A 1 81 ? -7.109 3.362 3.762 1.00 98.12 81 LEU A C 1
ATOM 640 O O . LEU A 1 81 ? -6.752 3.453 2.587 1.00 98.12 81 LEU A O 1
ATOM 644 N N . TYR A 1 82 ? -6.387 3.859 4.760 1.00 98.06 82 TYR A N 1
ATOM 645 C CA . 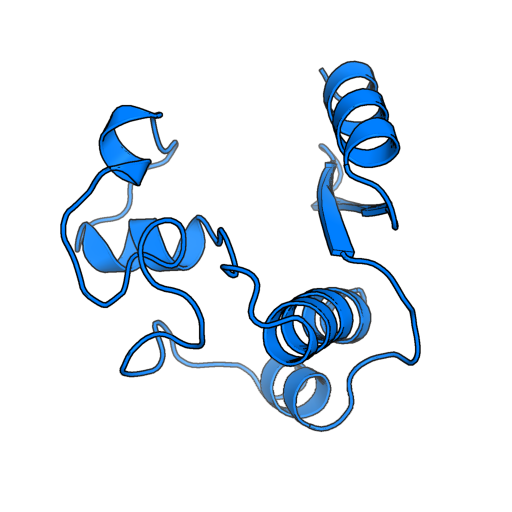TYR A 1 82 ? -5.148 4.590 4.564 1.00 98.06 82 TYR A CA 1
ATOM 646 C C . TYR A 1 82 ? -4.168 4.249 5.675 1.00 98.06 82 TYR A C 1
ATOM 648 O O . TYR A 1 82 ? -4.564 3.965 6.807 1.00 98.06 82 TYR A O 1
ATOM 656 N N . PHE A 1 83 ? -2.886 4.339 5.348 1.00 97.25 83 PHE A N 1
ATOM 657 C CA . PHE A 1 83 ? -1.815 4.316 6.324 1.00 97.25 83 PHE A CA 1
ATOM 658 C C . PHE A 1 83 ? -0.681 5.235 5.876 1.00 97.25 83 PHE A C 1
ATOM 660 O O . PHE A 1 83 ? -0.501 5.471 4.682 1.00 97.25 83 PHE A O 1
ATOM 667 N N . VAL A 1 84 ? 0.066 5.782 6.828 1.00 95.06 84 VAL A N 1
ATOM 668 C CA . VAL A 1 84 ? 1.280 6.572 6.577 1.00 95.06 84 VAL A CA 1
ATOM 669 C C . VAL A 1 84 ? 2.377 6.103 7.523 1.00 95.06 84 VAL A C 1
ATOM 671 O O . VAL A 1 84 ? 2.106 5.864 8.699 1.00 95.06 84 VAL A O 1
ATOM 674 N N . ALA A 1 85 ? 3.592 5.938 7.001 1.00 92.62 85 ALA A N 1
ATOM 675 C CA . ALA A 1 85 ? 4.742 5.507 7.786 1.00 92.62 85 ALA A CA 1
ATOM 676 C C . ALA A 1 85 ? 5.257 6.644 8.678 1.00 92.62 85 ALA A C 1
ATOM 678 O O . ALA A 1 85 ? 5.292 7.805 8.262 1.00 92.62 85 ALA A O 1
ATOM 679 N N . LYS A 1 86 ? 5.662 6.298 9.896 1.00 92.94 86 LYS A N 1
ATOM 680 C CA . LYS A 1 86 ? 6.341 7.180 10.844 1.00 92.94 86 LYS A CA 1
ATOM 681 C C . LYS A 1 86 ? 7.859 7.004 10.743 1.00 92.94 86 LYS A C 1
ATOM 683 O O . LYS A 1 86 ? 8.350 6.046 10.148 1.00 92.94 86 LYS A O 1
ATOM 688 N N . SER A 1 87 ? 8.609 7.908 11.372 1.00 89.12 87 SER A N 1
ATOM 689 C CA . SER A 1 87 ? 10.078 7.845 11.443 1.00 89.12 87 SER A CA 1
ATOM 690 C C . SER A 1 87 ? 10.611 6.649 12.242 1.00 89.12 87 SER A C 1
ATOM 692 O O . SER A 1 87 ? 11.733 6.217 11.999 1.00 89.12 87 SER A O 1
ATOM 694 N N . ASP A 1 88 ? 9.811 6.094 13.155 1.00 90.75 88 ASP A N 1
ATOM 695 C CA . ASP A 1 88 ? 10.145 4.908 13.956 1.00 90.75 88 ASP A CA 1
ATOM 696 C C . ASP A 1 88 ? 9.879 3.572 13.230 1.00 90.75 88 ASP A C 1
ATOM 698 O O . ASP A 1 88 ? 10.117 2.504 13.790 1.00 90.75 88 ASP A O 1
ATOM 702 N N . GLY A 1 89 ? 9.388 3.619 11.986 1.00 87.81 89 GLY A N 1
ATOM 703 C CA . GLY A 1 89 ? 9.059 2.442 11.179 1.00 87.81 89 GLY A CA 1
ATOM 704 C C . GLY A 1 89 ? 7.652 1.872 11.393 1.00 87.81 89 GLY A C 1
ATOM 705 O O . GLY A 1 89 ? 7.260 0.972 10.651 1.00 87.81 89 GLY A O 1
ATOM 706 N N . SER A 1 90 ? 6.877 2.392 12.351 1.00 94.19 90 SER A N 1
ATOM 707 C CA . SER A 1 90 ? 5.454 2.059 12.523 1.00 94.19 90 SER A CA 1
ATOM 708 C C . SER A 1 90 ? 4.558 2.865 11.577 1.00 94.19 90 SER A C 1
ATOM 710 O O . SER A 1 90 ? 5.024 3.764 10.870 1.00 94.19 90 SER A O 1
ATOM 712 N N . HIS A 1 91 ? 3.252 2.587 11.573 1.00 96.50 91 HIS A N 1
ATOM 713 C CA . HIS A 1 91 ? 2.291 3.295 10.729 1.00 96.50 91 HIS A CA 1
ATOM 714 C C . HIS A 1 91 ? 1.160 3.948 11.534 1.00 96.50 91 HIS A C 1
ATOM 716 O O . HIS A 1 91 ? 0.764 3.505 12.612 1.00 96.5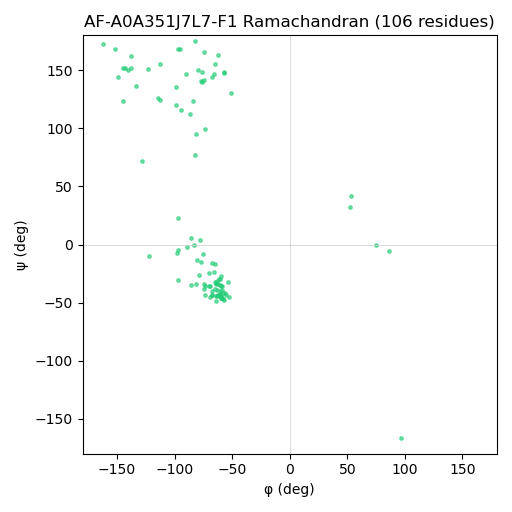0 91 HIS A O 1
ATOM 722 N N . VAL A 1 92 ? 0.613 5.044 11.004 1.00 97.25 92 VAL A N 1
ATOM 723 C CA . VAL A 1 92 ? -0.678 5.594 11.442 1.00 97.25 92 VAL A CA 1
ATOM 724 C C . VAL A 1 92 ? -1.746 5.126 10.469 1.00 97.25 92 VAL A C 1
A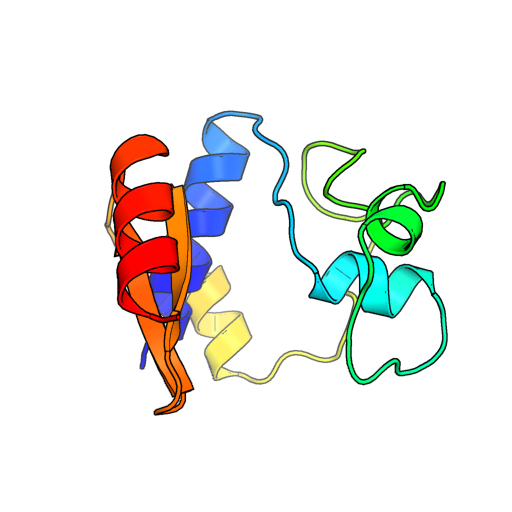TOM 726 O O . VAL A 1 92 ? -1.674 5.461 9.288 1.00 97.25 92 VAL A O 1
ATOM 729 N N . PHE A 1 93 ? -2.747 4.401 10.963 1.00 98.00 93 PHE A N 1
ATOM 730 C CA . PHE A 1 93 ? -3.870 3.899 10.173 1.00 98.00 93 PHE A CA 1
ATOM 731 C C . PHE A 1 93 ? -5.095 4.799 10.322 1.00 98.00 93 PHE A C 1
ATOM 733 O O . PHE A 1 93 ? -5.451 5.196 11.432 1.00 98.00 93 PHE A O 1
ATOM 740 N N . THR A 1 94 ? -5.767 5.116 9.215 1.00 98.31 94 THR A N 1
ATOM 741 C CA . THR A 1 94 ? -6.961 5.970 9.234 1.00 98.31 94 THR A CA 1
ATOM 742 C C . THR A 1 94 ? -8.068 5.461 8.310 1.00 98.31 94 THR A C 1
ATOM 744 O O . THR A 1 94 ? -7.833 4.770 7.313 1.00 98.31 94 THR A O 1
ATOM 747 N N . LYS A 1 95 ? -9.320 5.779 8.667 1.00 97.62 95 LYS A N 1
ATOM 748 C CA . LYS A 1 95 ? -10.514 5.394 7.896 1.00 97.62 95 LYS A CA 1
ATOM 749 C C . LYS A 1 95 ? -10.825 6.396 6.783 1.00 97.62 95 LYS A C 1
ATOM 751 O O . LYS A 1 95 ? -11.267 6.002 5.708 1.00 97.62 95 LYS A O 1
ATOM 756 N N . THR A 1 96 ? -10.575 7.688 7.012 1.00 97.19 96 THR A N 1
ATOM 757 C CA . THR A 1 96 ? -10.903 8.747 6.047 1.00 97.19 96 THR A CA 1
ATOM 758 C C . THR A 1 96 ? -9.664 9.415 5.460 1.00 97.19 96 THR A C 1
ATOM 760 O O . THR A 1 96 ? -8.590 9.451 6.068 1.00 97.19 96 THR A O 1
ATOM 763 N N . TYR A 1 97 ? -9.833 9.991 4.267 1.00 96.31 97 TYR A N 1
ATOM 764 C CA . TYR A 1 97 ? -8.768 10.730 3.593 1.00 96.31 97 TYR A CA 1
ATOM 765 C C . TYR A 1 97 ? -8.368 11.988 4.375 1.00 96.31 97 TYR A C 1
ATOM 767 O O . TYR A 1 97 ? -7.186 12.290 4.508 1.00 96.31 97 TYR A O 1
ATOM 775 N N . ASN A 1 98 ? -9.338 12.684 4.976 1.00 97.81 98 ASN A N 1
ATOM 776 C CA . ASN A 1 98 ? -9.061 13.875 5.778 1.00 97.81 98 ASN A CA 1
ATOM 777 C C . ASN A 1 98 ? -8.206 13.552 7.007 1.00 97.81 98 ASN A C 1
ATOM 779 O O . ASN A 1 98 ? -7.309 14.325 7.346 1.00 97.81 98 ASN A O 1
ATOM 783 N N . ASP A 1 99 ? -8.449 12.414 7.659 1.00 97.50 99 ASP A N 1
ATOM 784 C CA . ASP A 1 99 ? -7.622 11.956 8.778 1.00 97.50 99 ASP A CA 1
ATOM 785 C C . ASP A 1 99 ? -6.216 11.586 8.301 1.00 97.50 99 ASP A C 1
ATOM 787 O O . ASP A 1 99 ? -5.238 11.937 8.954 1.00 97.50 99 ASP A O 1
ATOM 791 N N . HIS A 1 100 ? -6.107 10.935 7.137 1.00 97.12 100 HIS A N 1
ATOM 792 C CA . HIS A 1 100 ? -4.819 10.609 6.527 1.00 97.12 100 HIS A CA 1
ATOM 793 C C . HIS A 1 100 ? -3.985 11.868 6.247 1.00 97.12 100 HIS A C 1
ATOM 795 O O . HIS A 1 100 ? -2.819 11.933 6.625 1.00 97.12 100 HIS A O 1
ATOM 801 N N . LEU A 1 101 ? -4.594 12.911 5.673 1.00 96.44 101 LEU A N 1
ATOM 802 C CA . LEU A 1 101 ? -3.928 14.193 5.426 1.00 96.44 101 LEU A CA 1
ATOM 803 C C . LEU A 1 101 ? -3.533 14.924 6.716 1.00 96.44 101 LEU A C 1
ATOM 805 O O . LEU A 1 101 ? -2.546 15.661 6.736 1.00 96.44 101 LEU A O 1
ATOM 809 N N . ARG A 1 102 ? -4.299 14.771 7.803 1.00 97.00 102 ARG A N 1
ATOM 810 C CA . ARG A 1 102 ? -3.892 15.289 9.120 1.00 97.00 102 ARG A CA 1
ATOM 811 C C . ARG A 1 102 ? -2.705 14.502 9.673 1.00 97.00 102 ARG A C 1
ATOM 813 O O . ARG A 1 102 ? -1.733 15.122 10.087 1.00 97.00 102 ARG A O 1
ATOM 820 N N . ALA A 1 103 ? -2.735 13.173 9.594 1.00 95.75 103 ALA A N 1
ATOM 821 C CA . ALA A 1 103 ? -1.623 12.324 10.014 1.00 95.75 103 ALA A CA 1
ATOM 822 C C . ALA A 1 103 ? -0.334 12.637 9.235 1.00 95.75 103 ALA A C 1
ATOM 824 O O . ALA A 1 103 ? 0.704 12.845 9.849 1.00 95.75 103 ALA A O 1
ATOM 825 N N . GLN A 1 104 ? -0.403 12.771 7.905 1.00 93.56 104 GLN A N 1
ATOM 826 C CA . GLN A 1 104 ? 0.747 13.156 7.077 1.00 93.56 104 GLN A CA 1
ATOM 827 C C . GLN A 1 104 ? 1.344 14.514 7.470 1.00 93.56 104 GLN A C 1
ATOM 829 O O . GLN A 1 104 ? 2.560 14.670 7.446 1.00 93.56 104 GLN A O 1
ATOM 834 N N . ARG A 1 105 ? 0.509 15.507 7.809 1.00 93.81 105 ARG A N 1
ATOM 835 C CA . ARG A 1 105 ? 0.982 16.835 8.233 1.00 93.81 105 ARG A CA 1
ATOM 836 C C . ARG A 1 105 ? 1.666 16.811 9.595 1.00 93.81 105 ARG A C 1
ATOM 838 O O . ARG A 1 105 ? 2.630 17.534 9.768 1.00 93.81 105 ARG A O 1
ATOM 845 N N . ASN A 1 106 ? 1.188 15.979 10.517 1.00 90.75 106 ASN A N 1
ATOM 846 C CA . ASN A 1 106 ? 1.748 15.868 11.866 1.00 90.75 106 ASN A CA 1
ATOM 847 C C . ASN A 1 106 ? 3.059 15.064 11.921 1.00 90.75 106 ASN A C 1
ATOM 849 O O . ASN A 1 106 ? 3.730 15.078 12.945 1.00 90.75 106 ASN A O 1
ATOM 853 N N . LEU A 1 107 ? 3.379 14.318 10.858 1.00 86.31 107 LEU A N 1
ATOM 854 C CA . LEU A 1 107 ? 4.601 13.513 10.737 1.00 86.31 107 LEU A CA 1
ATOM 855 C C . LEU A 1 107 ? 5.721 14.223 9.957 1.00 86.31 107 LEU A C 1
ATOM 857 O O . LEU A 1 107 ? 6.809 13.662 9.834 1.00 86.31 107 LEU A O 1
ATOM 861 N N . LYS A 1 108 ? 5.445 15.407 9.399 1.00 62.50 108 LYS A N 1
ATOM 862 C CA . LYS A 1 108 ? 6.445 16.297 8.794 1.00 62.50 108 LYS A CA 1
ATOM 863 C C . LYS A 1 108 ? 7.011 17.235 9.847 1.00 62.50 108 LYS A C 1
ATOM 865 O O . LYS A 1 108 ? 8.218 17.525 9.733 1.00 62.50 108 LYS A O 1
#